Protein AF-A0A1B2EY79-F1 (afdb_monomer_lite)

Organism: NCBI:txid1882682

Secondary structure (DSSP, 8-state):
-------EE-SSTT-EE-HHHHHHHHHTT--SHHHHHHHHTTGGGSTT--HHHHHHHHHHHHHHS--------S--------

Foldseek 3Di:
DPPPQVWDDDLEPQFTARVQVVVQCVVVVHRYLVVLVVCLVVQCVRPPRDPVRSVVSVVSSCRVPVPPPDPPPDDPPDPDDD

Structure (mmCIF, N/CA/C/O backbone):
data_AF-A0A1B2EY79-F1
#
_entry.id   AF-A0A1B2EY79-F1
#
loop_
_atom_site.group_PDB
_atom_site.id
_atom_site.type_symbol
_atom_site.label_atom_id
_atom_site.label_alt_id
_atom_site.label_comp_id
_atom_site.label_asym_id
_atom_site.label_entity_id
_atom_site.label_seq_id
_atom_site.pdbx_PDB_ins_code
_atom_site.Cartn_x
_atom_site.Cartn_y
_atom_site.Cartn_z
_atom_site.occupancy
_atom_site.B_iso_or_equiv
_atom_site.auth_seq_id
_atom_site.auth_comp_id
_atom_site.auth_asym_id
_atom_site.auth_atom_id
_atom_site.pdbx_PDB_model_num
ATOM 1 N N . MET A 1 1 ? 21.522 -9.711 -0.535 1.00 42.47 1 MET A N 1
ATOM 2 C CA . MET A 1 1 ? 20.705 -10.235 -1.651 1.00 42.47 1 MET A CA 1
ATOM 3 C C . MET A 1 1 ? 19.431 -9.413 -1.747 1.00 42.47 1 MET A C 1
ATOM 5 O O . MET A 1 1 ? 18.758 -9.303 -0.723 1.00 42.47 1 MET A O 1
ATOM 9 N N . PRO A 1 2 ? 19.112 -8.797 -2.897 1.00 46.53 2 PRO A N 1
ATOM 10 C CA . PRO A 1 2 ? 17.807 -8.184 -3.078 1.00 46.53 2 PRO A CA 1
ATOM 11 C C . PRO A 1 2 ? 16.798 -9.328 -3.156 1.00 46.53 2 PRO A C 1
ATOM 13 O O . PRO A 1 2 ? 16.903 -10.194 -4.021 1.00 46.53 2 PRO A O 1
ATOM 16 N N . ARG A 1 3 ? 15.866 -9.386 -2.204 1.00 54.56 3 ARG A N 1
ATOM 17 C CA . ARG A 1 3 ? 14.675 -10.212 -2.375 1.00 54.56 3 ARG A CA 1
ATOM 18 C C . ARG A 1 3 ? 13.882 -9.509 -3.468 1.00 54.56 3 ARG A C 1
ATOM 20 O O . ARG A 1 3 ? 13.308 -8.455 -3.214 1.00 54.56 3 ARG A O 1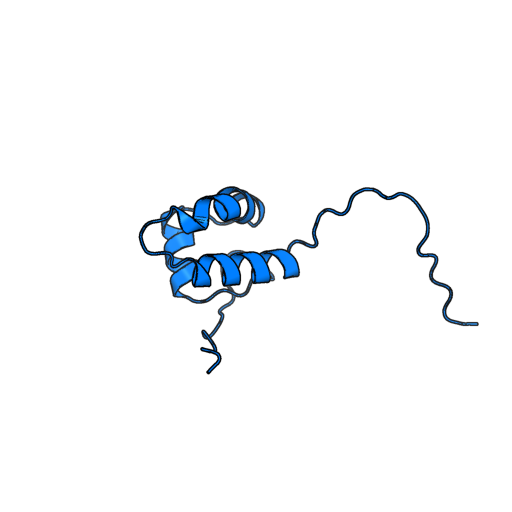
ATOM 27 N N . PHE A 1 4 ? 13.955 -10.028 -4.689 1.00 53.12 4 PHE A N 1
ATOM 28 C CA . PHE A 1 4 ? 12.995 -9.691 -5.727 1.00 53.12 4 PHE A CA 1
ATOM 29 C C . PHE A 1 4 ? 11.679 -10.276 -5.241 1.00 53.12 4 PHE A C 1
ATOM 31 O O . PHE A 1 4 ? 11.395 -11.453 -5.430 1.00 53.12 4 PHE A O 1
ATOM 38 N N . TYR A 1 5 ? 10.947 -9.497 -4.455 1.00 62.09 5 TYR A N 1
ATOM 39 C CA . TYR A 1 5 ? 9.549 -9.791 -4.247 1.00 62.09 5 TYR A CA 1
ATOM 40 C C . TYR A 1 5 ? 8.933 -9.715 -5.639 1.00 62.09 5 TYR A C 1
ATOM 42 O O . TYR A 1 5 ? 9.033 -8.662 -6.269 1.00 62.09 5 TYR A O 1
ATOM 50 N N . ASP A 1 6 ? 8.393 -10.823 -6.144 1.00 70.81 6 ASP A N 1
ATOM 51 C CA . ASP A 1 6 ? 7.615 -10.794 -7.377 1.00 70.81 6 ASP A CA 1
ATOM 52 C C . ASP A 1 6 ? 6.491 -9.783 -7.157 1.00 70.81 6 ASP A C 1
ATOM 54 O O . ASP A 1 6 ? 5.587 -10.005 -6.351 1.00 70.81 6 ASP A O 1
ATOM 58 N N . THR A 1 7 ? 6.617 -8.605 -7.765 1.00 76.06 7 THR A N 1
ATOM 59 C CA . THR A 1 7 ? 5.623 -7.548 -7.639 1.00 76.06 7 THR A CA 1
ATOM 60 C C . THR A 1 7 ? 4.514 -7.821 -8.641 1.00 76.06 7 THR A C 1
ATOM 62 O O . THR A 1 7 ? 4.755 -8.129 -9.808 1.00 76.06 7 THR A O 1
ATOM 65 N N . CYS A 1 8 ? 3.270 -7.731 -8.184 1.00 77.81 8 CYS A N 1
ATOM 66 C CA . CYS A 1 8 ? 2.100 -7.956 -9.017 1.00 77.81 8 CYS A CA 1
ATOM 67 C C . CYS A 1 8 ? 1.319 -6.655 -9.175 1.00 77.81 8 CYS A C 1
ATOM 69 O O . CYS A 1 8 ? 1.224 -5.850 -8.240 1.00 77.81 8 CYS A O 1
ATOM 71 N N . ALA A 1 9 ? 0.736 -6.472 -10.360 1.00 77.69 9 ALA A N 1
ATOM 72 C CA . ALA A 1 9 ? -0.293 -5.465 -10.563 1.00 77.69 9 ALA A CA 1
ATOM 73 C C . ALA A 1 9 ? -1.498 -5.815 -9.683 1.00 77.69 9 ALA A C 1
ATOM 75 O O . ALA A 1 9 ? -1.902 -6.977 -9.613 1.00 77.69 9 ALA A O 1
ATOM 76 N N . GLY A 1 10 ? -2.058 -4.818 -9.008 1.00 77.62 10 GLY A N 1
ATOM 77 C CA . GLY A 1 10 ? -3.252 -4.994 -8.188 1.00 77.62 10 GLY A CA 1
ATOM 78 C C . GLY A 1 10 ? -4.366 -4.023 -8.566 1.00 77.62 10 GLY A C 1
ATOM 79 O O . GLY A 1 10 ? -4.374 -3.507 -9.684 1.00 77.62 10 GLY A O 1
ATOM 80 N N . PRO A 1 11 ? -5.325 -3.769 -7.657 1.00 79.00 11 PRO A N 1
ATOM 81 C CA . PRO A 1 11 ? -6.478 -2.906 -7.923 1.00 79.00 11 PRO A CA 1
ATOM 82 C C . PRO A 1 11 ? -6.102 -1.454 -8.253 1.00 79.00 11 PRO A C 1
ATOM 84 O O . PRO A 1 11 ? -6.860 -0.768 -8.934 1.00 79.00 11 PRO A O 1
ATOM 87 N N . ILE A 1 12 ? -4.931 -0.986 -7.811 1.00 81.00 12 ILE A N 1
ATOM 88 C CA . ILE A 1 12 ? -4.433 0.355 -8.130 1.00 81.00 12 ILE A CA 1
ATOM 89 C C . ILE A 1 12 ? -3.595 0.270 -9.408 1.00 81.00 12 ILE A C 1
ATOM 91 O O . ILE A 1 12 ? -2.514 -0.319 -9.429 1.00 81.00 12 ILE A O 1
ATOM 95 N N . SER A 1 13 ? -4.099 0.875 -10.483 1.00 78.06 13 SER A N 1
ATOM 96 C CA . SER A 1 13 ? -3.408 0.906 -11.776 1.00 78.06 13 SER A CA 1
ATOM 97 C C . SER A 1 13 ? -2.067 1.637 -11.679 1.00 78.06 13 SER A C 1
ATOM 99 O O . SER A 1 13 ? -1.979 2.709 -11.087 1.00 78.06 13 SER A O 1
ATOM 101 N N . GLY A 1 14 ? -1.023 1.057 -12.276 1.00 77.94 14 GLY A N 1
ATOM 102 C CA . GLY A 1 14 ? 0.336 1.614 -12.262 1.00 77.94 14 GLY A CA 1
ATOM 103 C C . GLY A 1 14 ? 1.142 1.307 -10.997 1.00 77.94 14 GLY A C 1
ATOM 104 O O . GLY A 1 14 ? 2.336 1.594 -10.960 1.00 77.94 14 GLY A O 1
ATOM 105 N N . LEU A 1 15 ? 0.526 0.680 -9.992 1.00 83.38 15 LEU A N 1
ATOM 106 C CA . LEU A 1 15 ? 1.185 0.280 -8.758 1.00 83.38 15 LEU A CA 1
ATOM 107 C C . LEU A 1 15 ? 1.499 -1.220 -8.766 1.00 83.38 15 LEU A C 1
ATOM 109 O O . LEU A 1 15 ? 0.620 -2.060 -8.957 1.00 83.38 15 LEU A O 1
ATOM 113 N N . TYR A 1 16 ? 2.765 -1.544 -8.509 1.00 83.69 16 TYR A N 1
ATOM 114 C CA . TYR A 1 16 ? 3.262 -2.914 -8.445 1.00 83.69 16 TYR A CA 1
ATOM 115 C C . TYR A 1 16 ? 3.797 -3.181 -7.046 1.00 83.69 16 TYR A C 1
ATOM 117 O O . TYR A 1 16 ? 4.820 -2.623 -6.649 1.00 83.69 16 TYR A O 1
ATOM 125 N N . LEU A 1 17 ? 3.099 -4.037 -6.304 1.00 83.56 17 LEU A N 1
ATOM 126 C CA . LEU A 1 17 ? 3.446 -4.389 -4.931 1.00 83.56 17 LEU A CA 1
ATOM 127 C C . LEU A 1 17 ? 3.578 -5.905 -4.770 1.00 83.56 17 LEU A C 1
ATOM 129 O O . LEU A 1 17 ? 2.976 -6.663 -5.536 1.00 83.56 17 LEU A O 1
ATOM 133 N N . PRO A 1 18 ? 4.343 -6.367 -3.769 1.00 83.38 18 PRO A N 1
ATOM 134 C CA . PRO A 1 18 ? 4.359 -7.773 -3.392 1.00 83.38 18 PRO A CA 1
ATOM 135 C C . PRO A 1 18 ? 2.946 -8.276 -3.027 1.00 83.38 18 PRO A C 1
ATOM 137 O O . PRO A 1 18 ? 2.187 -7.530 -2.406 1.00 83.38 18 PRO A O 1
ATOM 140 N N . PRO A 1 19 ? 2.597 -9.546 -3.303 1.00 81.75 19 PRO A N 1
ATOM 141 C CA . PRO A 1 19 ? 1.299 -10.129 -2.948 1.00 81.75 19 PRO A CA 1
ATOM 142 C C . PRO A 1 19 ? 0.932 -9.973 -1.469 1.00 81.75 19 PRO A C 1
ATOM 144 O O . PRO A 1 19 ? -0.222 -9.732 -1.137 1.00 81.75 19 PRO A O 1
ATOM 147 N N . VAL A 1 20 ? 1.926 -10.056 -0.580 1.00 80.31 20 VAL A N 1
ATOM 148 C CA . VAL A 1 20 ? 1.734 -9.878 0.868 1.00 80.31 20 VAL A CA 1
ATOM 149 C C . VAL A 1 20 ? 1.285 -8.455 1.202 1.00 80.31 20 VAL A C 1
ATOM 151 O O . VAL A 1 20 ? 0.407 -8.272 2.037 1.00 80.31 20 VAL A O 1
ATOM 154 N N . ALA A 1 21 ? 1.836 -7.446 0.520 1.00 81.38 21 ALA A N 1
ATOM 155 C CA . ALA A 1 21 ? 1.386 -6.071 0.686 1.00 81.38 21 ALA A CA 1
ATOM 156 C C . ALA A 1 21 ? -0.061 -5.921 0.199 1.00 81.38 21 ALA A C 1
ATOM 158 O O . ALA A 1 21 ? -0.878 -5.337 0.902 1.00 81.38 21 ALA A O 1
ATOM 159 N N . TRP A 1 22 ? -0.409 -6.517 -0.948 1.00 85.06 22 TRP A N 1
ATOM 160 C CA . TRP A 1 22 ? -1.789 -6.513 -1.440 1.00 85.06 22 TRP A CA 1
ATOM 161 C C . TRP A 1 22 ? -2.784 -7.157 -0.471 1.00 85.06 22 TRP A C 1
ATOM 163 O O . TRP A 1 22 ? -3.880 -6.624 -0.314 1.00 85.06 22 TRP A O 1
ATOM 173 N N . ASP A 1 23 ? -2.410 -8.245 0.205 1.00 84.44 23 ASP A N 1
ATOM 174 C CA . ASP A 1 23 ? -3.260 -8.894 1.213 1.00 84.44 23 ASP A CA 1
ATOM 175 C C . ASP A 1 23 ? -3.590 -7.939 2.369 1.00 84.44 23 ASP A C 1
ATOM 177 O O . ASP A 1 23 ? -4.750 -7.792 2.752 1.00 84.44 23 ASP A O 1
ATOM 181 N N . VAL A 1 24 ? -2.590 -7.210 2.873 1.00 82.69 24 VAL A N 1
ATOM 182 C CA . VAL A 1 24 ? -2.806 -6.238 3.953 1.00 82.69 24 VAL A CA 1
ATOM 183 C C . VAL A 1 24 ? -3.660 -5.058 3.490 1.00 82.69 24 VAL A C 1
ATOM 185 O O . VAL A 1 24 ? -4.584 -4.657 4.195 1.00 82.69 24 VAL A O 1
ATOM 188 N N . LEU A 1 25 ? -3.428 -4.548 2.278 1.00 82.81 25 LEU A N 1
ATOM 189 C CA . LEU A 1 25 ? -4.260 -3.483 1.709 1.00 82.81 25 LEU A CA 1
ATOM 190 C C . LEU A 1 25 ? -5.719 -3.920 1.539 1.00 82.81 25 LEU A C 1
ATOM 192 O O . LEU A 1 25 ? -6.630 -3.135 1.803 1.00 82.81 25 LEU A O 1
ATOM 196 N N . GLN A 1 26 ? -5.957 -5.176 1.152 1.00 84.06 26 GLN A N 1
ATOM 197 C CA . GLN A 1 26 ? -7.309 -5.727 1.076 1.00 84.06 26 GLN A CA 1
ATOM 198 C C . GLN A 1 26 ? -7.974 -5.833 2.451 1.00 84.06 26 GLN A C 1
ATOM 200 O O . GLN A 1 26 ? -9.163 -5.524 2.561 1.00 84.06 26 GLN A O 1
ATOM 205 N N . ARG A 1 27 ? -7.232 -6.217 3.499 1.00 84.38 27 ARG A N 1
ATOM 206 C CA . ARG A 1 27 ? -7.747 -6.246 4.883 1.00 84.38 27 ARG A CA 1
ATOM 207 C C . ARG A 1 27 ? -8.179 -4.860 5.355 1.00 84.38 27 ARG A C 1
ATOM 209 O O . ARG A 1 27 ? -9.271 -4.722 5.900 1.00 84.38 27 ARG A O 1
ATOM 216 N N . GLU A 1 28 ? -7.381 -3.846 5.036 1.00 81.94 28 GLU A N 1
ATOM 217 C CA . GLU A 1 28 ? -7.676 -2.436 5.321 1.00 81.94 28 GLU A CA 1
ATOM 218 C C . GLU A 1 28 ? -8.708 -1.822 4.350 1.00 81.94 28 GLU A C 1
ATOM 220 O O . GLU A 1 28 ? -9.061 -0.650 4.465 1.00 81.94 28 GLU A O 1
ATOM 225 N N . LYS A 1 29 ? -9.241 -2.614 3.404 1.00 83.75 29 LYS A N 1
ATOM 226 C CA . LYS A 1 29 ? -10.220 -2.208 2.375 1.00 83.75 29 LYS A CA 1
ATOM 227 C C . LYS A 1 29 ? -9.749 -1.063 1.475 1.00 83.75 29 LYS A C 1
ATOM 229 O O . LYS A 1 29 ? -10.564 -0.302 0.951 1.00 83.75 29 LYS A O 1
ATOM 234 N N . ILE A 1 30 ? -8.447 -0.977 1.242 1.00 83.25 30 ILE A N 1
ATOM 235 C CA . ILE A 1 30 ? -7.841 0.049 0.401 1.00 83.25 30 ILE A CA 1
ATOM 236 C C . ILE A 1 30 ? -7.906 -0.381 -1.052 1.00 83.25 30 ILE A C 1
ATOM 238 O O . ILE A 1 30 ? 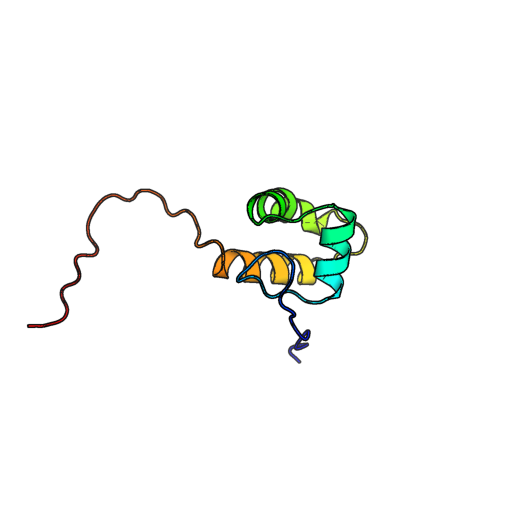-7.387 -1.429 -1.439 1.00 83.25 30 ILE A O 1
ATOM 242 N N . GLN A 1 31 ? -8.533 0.455 -1.870 1.00 81.50 31 GLN A N 1
ATOM 243 C CA . GLN A 1 31 ? -8.692 0.195 -3.305 1.00 81.50 31 GLN A CA 1
ATOM 244 C C . GLN A 1 31 ? -8.192 1.346 -4.175 1.00 81.50 31 GLN A C 1
ATOM 246 O O . GLN A 1 31 ? -8.114 1.208 -5.393 1.00 81.50 31 GLN A O 1
ATOM 251 N N . THR A 1 32 ? -7.847 2.479 -3.565 1.00 83.62 32 THR A N 1
ATOM 252 C CA . THR A 1 32 ? -7.457 3.697 -4.279 1.00 83.62 32 THR A CA 1
ATOM 253 C C . THR A 1 32 ? -6.085 4.178 -3.833 1.00 83.62 32 THR A C 1
ATOM 255 O O . THR A 1 32 ? -5.646 3.915 -2.714 1.00 83.62 32 THR A O 1
ATOM 258 N N . LEU A 1 33 ? -5.410 4.905 -4.726 1.00 81.81 33 LEU A N 1
ATOM 259 C CA . LEU A 1 33 ? -4.100 5.489 -4.450 1.00 81.81 33 LEU A CA 1
ATOM 260 C C . LEU A 1 33 ? -4.151 6.470 -3.269 1.00 81.81 33 LEU A C 1
ATOM 262 O O . LEU A 1 33 ? -3.248 6.468 -2.447 1.00 81.81 33 LEU A O 1
ATOM 266 N N . GLU A 1 34 ? -5.217 7.265 -3.152 1.00 81.88 34 GLU A N 1
ATOM 267 C CA . GLU A 1 34 ? -5.390 8.237 -2.063 1.00 81.88 34 GLU A CA 1
ATOM 268 C C . GLU A 1 34 ? -5.482 7.557 -0.694 1.00 81.88 34 GLU A C 1
ATOM 270 O O . GLU A 1 34 ? -4.779 7.946 0.231 1.00 81.88 34 GLU A O 1
ATOM 275 N N . GLN A 1 35 ? -6.282 6.492 -0.586 1.00 84.00 35 GLN A N 1
ATOM 276 C CA . GLN A 1 35 ? -6.372 5.687 0.636 1.00 84.00 35 GLN A CA 1
ATOM 277 C C . GLN A 1 35 ? -5.037 5.017 0.970 1.00 84.00 35 GLN A C 1
ATOM 279 O O . GLN A 1 35 ? -4.661 4.931 2.133 1.00 84.00 35 GLN A O 1
ATOM 284 N N . LEU A 1 36 ? -4.308 4.556 -0.051 1.00 84.12 36 LEU A N 1
ATOM 285 C CA . LEU A 1 36 ? -2.992 3.966 0.144 1.00 84.12 36 LEU A CA 1
ATOM 286 C C . LEU A 1 36 ? -1.974 4.989 0.664 1.00 84.12 36 LEU A C 1
ATOM 288 O O . LEU A 1 36 ? -1.160 4.640 1.510 1.00 84.12 36 LEU A O 1
ATOM 292 N N . VAL A 1 37 ? -2.015 6.232 0.177 1.00 82.75 37 VAL A N 1
ATOM 293 C CA . VAL A 1 37 ? -1.167 7.323 0.682 1.00 82.75 37 VAL A CA 1
ATOM 294 C C . VAL A 1 37 ? -1.536 7.669 2.124 1.00 82.75 37 VAL A C 1
ATOM 296 O O . VAL A 1 37 ? -0.639 7.791 2.949 1.00 82.75 37 VAL A O 1
ATOM 299 N N . ASP A 1 38 ? -2.827 7.746 2.450 1.00 84.31 38 ASP A N 1
ATOM 300 C CA . ASP A 1 38 ? -3.304 8.068 3.804 1.00 84.31 38 ASP A CA 1
ATOM 301 C C . ASP A 1 38 ? -2.837 7.042 4.852 1.00 84.31 38 ASP A C 1
ATOM 303 O O . ASP A 1 38 ? -2.441 7.393 5.965 1.00 84.31 38 ASP A O 1
ATOM 307 N N . ILE A 1 39 ? -2.798 5.759 4.478 1.00 81.19 39 ILE A N 1
ATOM 308 C CA . ILE A 1 39 ? -2.278 4.714 5.363 1.00 81.19 39 ILE A CA 1
ATOM 309 C C . ILE A 1 39 ? -0.766 4.496 5.243 1.00 81.19 39 ILE A C 1
ATOM 311 O O . ILE A 1 39 ? -0.206 3.784 6.074 1.00 81.19 39 ILE A O 1
ATOM 315 N N . ALA A 1 40 ? -0.084 5.078 4.250 1.00 79.88 40 ALA A N 1
ATOM 316 C CA . ALA A 1 40 ? 1.363 4.925 4.067 1.00 79.88 40 ALA A CA 1
ATOM 317 C C . ALA A 1 40 ? 2.162 5.436 5.263 1.00 79.88 40 ALA A C 1
ATOM 319 O O . ALA A 1 40 ? 3.185 4.848 5.616 1.00 79.88 40 ALA A O 1
ATOM 320 N N . ASP A 1 41 ? 1.648 6.461 5.935 1.00 81.00 41 ASP A N 1
ATOM 321 C CA . ASP A 1 41 ? 2.228 6.998 7.165 1.00 81.00 41 ASP A CA 1
ATOM 322 C C . ASP A 1 41 ? 1.974 6.104 8.390 1.00 81.00 41 ASP A C 1
ATOM 324 O O . ASP A 1 41 ? 2.695 6.174 9.385 1.00 81.00 41 ASP A O 1
ATOM 328 N N . ARG A 1 42 ? 0.963 5.231 8.331 1.00 82.38 42 ARG A N 1
ATOM 329 C CA . ARG A 1 42 ? 0.572 4.322 9.424 1.00 82.38 42 ARG A CA 1
ATOM 330 C C . ARG A 1 42 ? 0.856 2.855 9.117 1.00 82.38 42 ARG A C 1
ATOM 332 O O . ARG A 1 42 ? 0.567 1.993 9.939 1.00 82.38 42 ARG A O 1
ATOM 339 N N . LEU A 1 43 ? 1.474 2.578 7.974 1.00 80.44 43 LEU A N 1
ATOM 340 C CA . LEU A 1 43 ? 1.783 1.243 7.473 1.00 80.44 43 LEU A CA 1
ATOM 341 C C . LEU A 1 43 ? 2.689 0.457 8.431 1.00 80.44 43 LEU A C 1
ATOM 343 O O . LEU A 1 43 ? 2.509 -0.741 8.610 1.00 80.44 43 LEU A O 1
ATOM 347 N N . GLU A 1 44 ? 3.597 1.151 9.119 1.00 79.31 44 GLU A N 1
ATOM 348 C CA . GLU A 1 44 ? 4.468 0.588 10.162 1.00 79.31 44 GLU A CA 1
ATOM 349 C C . GLU A 1 44 ? 3.716 0.206 11.450 1.00 79.31 44 GLU A C 1
ATOM 351 O O . GLU A 1 44 ? 4.241 -0.541 12.272 1.00 79.31 44 GLU A O 1
ATOM 356 N N . GLN A 1 45 ? 2.494 0.713 11.642 1.00 80.81 45 GLN A N 1
ATOM 357 C CA . GLN A 1 45 ? 1.630 0.381 12.781 1.00 80.81 45 GLN A CA 1
ATOM 358 C C . GLN A 1 45 ? 0.713 -0.811 12.481 1.00 80.81 45 GLN A C 1
ATOM 360 O O . GLN A 1 45 ? 0.027 -1.290 13.384 1.00 80.81 45 GLN A O 1
ATOM 365 N N . VAL A 1 46 ? 0.671 -1.280 11.229 1.00 77.38 46 VAL A N 1
ATOM 366 C CA . VAL A 1 46 ? -0.178 -2.401 10.830 1.00 77.38 46 VAL A CA 1
ATOM 367 C C . VAL A 1 46 ? 0.480 -3.712 11.241 1.00 77.38 46 VAL A C 1
ATOM 369 O O . VAL A 1 46 ? 1.602 -4.033 10.843 1.00 77.38 46 VAL A O 1
ATOM 372 N N . GLU A 1 47 ? -0.240 -4.497 12.037 1.00 72.75 47 GLU A N 1
ATOM 373 C CA . GLU A 1 47 ? 0.240 -5.784 12.525 1.00 72.75 47 GLU A CA 1
ATOM 374 C C . GLU A 1 47 ? 0.452 -6.753 11.347 1.00 72.75 47 GLU A C 1
ATOM 376 O O . GLU A 1 47 ? -0.470 -7.060 10.590 1.00 72.75 47 GLU A O 1
ATOM 381 N N . GLY A 1 48 ? 1.693 -7.214 11.166 1.00 72.50 48 GLY A N 1
ATOM 382 C CA . GLY A 1 48 ? 2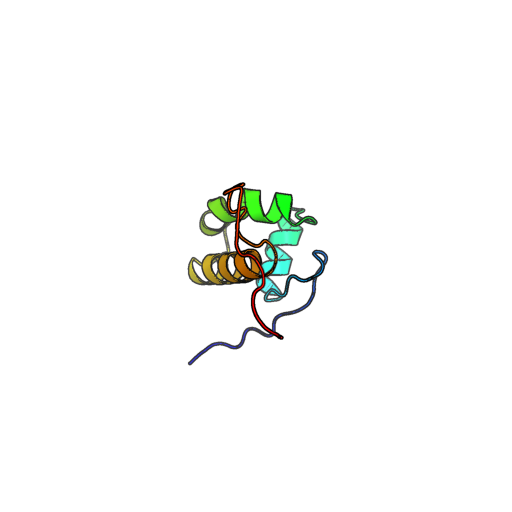.095 -8.052 10.028 1.00 72.50 48 GLY A CA 1
ATOM 383 C C . GLY A 1 48 ? 2.822 -7.310 8.903 1.00 7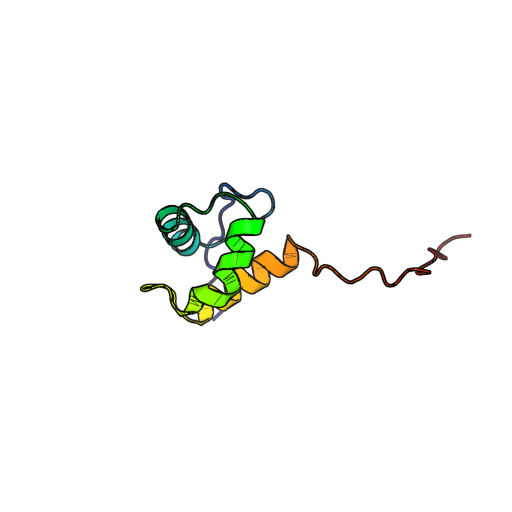2.50 48 GLY A C 1
ATOM 384 O O . GLY A 1 48 ? 3.248 -7.953 7.941 1.00 72.50 48 GLY A O 1
ATOM 385 N N . ILE A 1 49 ? 3.027 -5.994 9.026 1.00 78.19 49 ILE A N 1
ATOM 386 C CA . ILE A 1 49 ? 3.886 -5.228 8.120 1.00 78.19 49 ILE A CA 1
ATOM 387 C C . ILE A 1 49 ? 5.231 -4.944 8.773 1.00 78.19 49 ILE A C 1
ATOM 389 O O . ILE A 1 49 ? 5.347 -4.251 9.777 1.00 78.19 49 ILE A O 1
ATOM 393 N N . GLU A 1 50 ? 6.283 -5.487 8.164 1.00 80.69 50 GLU A N 1
ATOM 394 C CA . GLU A 1 50 ? 7.649 -5.154 8.543 1.00 80.69 50 GLU A CA 1
ATOM 395 C C . GLU A 1 50 ? 8.006 -3.734 8.060 1.00 80.69 50 GLU A C 1
ATOM 397 O O . GLU A 1 50 ? 7.578 -3.342 6.969 1.00 80.69 50 GLU A O 1
ATOM 402 N N . PRO A 1 51 ? 8.873 -2.991 8.777 1.00 80.06 51 PRO A N 1
ATOM 403 C CA . PRO A 1 51 ? 9.319 -1.652 8.369 1.00 80.06 51 PRO A CA 1
ATOM 404 C C . PRO A 1 51 ? 9.851 -1.617 6.931 1.00 80.06 51 PRO A C 1
ATOM 406 O O . PRO A 1 51 ? 9.552 -0.721 6.147 1.00 80.06 51 PRO A O 1
ATOM 409 N N . ARG A 1 52 ? 10.562 -2.679 6.540 1.00 80.44 52 ARG A N 1
ATOM 410 C CA . ARG A 1 52 ? 11.082 -2.857 5.183 1.00 80.44 52 ARG A CA 1
ATOM 411 C C . ARG A 1 52 ? 9.978 -2.972 4.125 1.00 80.44 52 ARG A C 1
ATOM 413 O O . ARG A 1 52 ? 10.164 -2.548 2.991 1.00 80.44 52 ARG A O 1
ATOM 420 N N . MET A 1 53 ? 8.837 -3.567 4.464 1.00 80.31 53 MET A N 1
ATOM 421 C CA . MET A 1 53 ? 7.697 -3.669 3.550 1.00 80.31 53 MET A CA 1
ATOM 422 C C . MET A 1 53 ? 6.970 -2.326 3.424 1.00 80.31 53 MET A C 1
ATOM 424 O O . MET A 1 53 ? 6.565 -1.965 2.320 1.00 80.31 53 MET A O 1
ATOM 428 N N . ALA A 1 54 ? 6.892 -1.549 4.510 1.00 83.62 54 ALA A N 1
ATOM 429 C CA . ALA A 1 54 ? 6.406 -0.170 4.466 1.00 83.62 54 ALA A CA 1
ATOM 430 C C . ALA A 1 54 ? 7.292 0.724 3.575 1.00 83.62 54 ALA A C 1
ATOM 432 O O . ALA A 1 54 ? 6.776 1.522 2.794 1.00 83.62 54 ALA A O 1
ATOM 433 N N . GLU A 1 55 ? 8.619 0.563 3.623 1.00 83.12 55 GLU A N 1
ATOM 434 C CA . GLU A 1 55 ? 9.547 1.234 2.697 1.00 83.12 55 GLU A CA 1
ATOM 435 C C . GLU A 1 55 ? 9.273 0.876 1.231 1.00 83.12 55 GLU A C 1
ATOM 437 O O . GLU A 1 55 ? 9.143 1.776 0.407 1.00 83.12 55 GLU A O 1
ATOM 442 N N . VAL A 1 56 ? 9.101 -0.411 0.904 1.00 82.69 56 VAL A N 1
ATOM 443 C CA . VAL A 1 56 ? 8.796 -0.848 -0.474 1.00 82.69 56 VAL A CA 1
ATOM 444 C C . VAL A 1 56 ? 7.492 -0.231 -0.984 1.00 82.69 56 VAL A C 1
ATOM 446 O O . VAL A 1 56 ? 7.426 0.201 -2.135 1.00 82.69 56 VAL A O 1
ATOM 449 N N . ILE A 1 57 ? 6.457 -0.158 -0.141 1.00 82.50 57 ILE A N 1
ATOM 450 C CA . ILE A 1 57 ? 5.183 0.463 -0.522 1.00 82.50 57 ILE A CA 1
ATOM 451 C C . ILE A 1 57 ? 5.358 1.971 -0.732 1.00 82.50 57 ILE A C 1
ATOM 453 O O . ILE A 1 57 ? 4.846 2.493 -1.721 1.00 82.50 57 ILE A O 1
ATOM 457 N N . ARG A 1 58 ? 6.124 2.660 0.127 1.00 82.69 58 ARG A N 1
ATOM 458 C CA . ARG A 1 58 ? 6.451 4.090 -0.031 1.00 82.69 58 ARG A CA 1
ATOM 459 C C . ARG A 1 58 ? 7.252 4.371 -1.302 1.00 82.69 58 ARG A C 1
ATOM 461 O O . ARG A 1 58 ? 6.937 5.320 -2.013 1.00 82.69 58 ARG A O 1
ATOM 468 N N . GLU A 1 59 ? 8.236 3.540 -1.633 1.00 82.75 59 GLU A N 1
ATOM 469 C CA . GLU A 1 59 ? 8.995 3.667 -2.884 1.00 82.75 59 GLU A CA 1
ATOM 470 C C . GLU A 1 59 ? 8.117 3.429 -4.113 1.00 82.75 59 GLU A C 1
ATOM 472 O O . GLU A 1 59 ? 8.216 4.161 -5.098 1.00 82.75 59 GLU A O 1
ATOM 477 N N . ALA A 1 60 ? 7.254 2.410 -4.071 1.00 81.88 60 ALA A N 1
ATOM 478 C CA . ALA A 1 60 ? 6.316 2.144 -5.151 1.00 81.88 60 ALA A CA 1
ATOM 479 C C . ALA A 1 60 ? 5.344 3.319 -5.312 1.00 81.88 60 ALA A C 1
ATOM 481 O O . ALA A 1 60 ? 5.192 3.821 -6.421 1.00 81.88 60 ALA A O 1
ATOM 482 N N . LEU A 1 61 ? 4.772 3.818 -4.212 1.00 81.62 61 LEU A N 1
ATOM 483 C CA . LEU A 1 61 ? 3.931 5.014 -4.182 1.00 81.62 61 LEU A CA 1
ATOM 484 C C . LEU A 1 61 ? 4.633 6.226 -4.788 1.00 81.62 61 LEU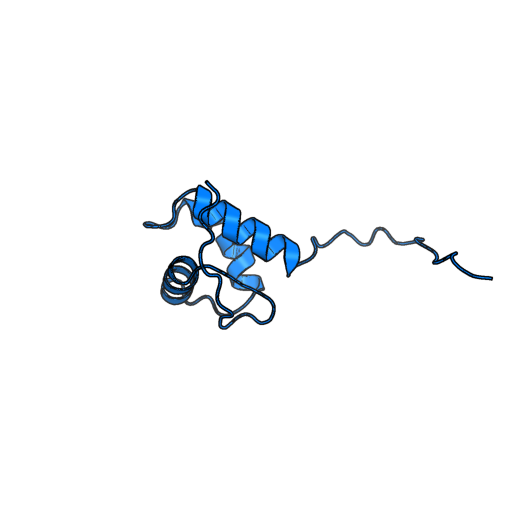 A C 1
ATOM 486 O O . LEU A 1 61 ? 4.053 6.845 -5.667 1.00 81.62 61 LEU A O 1
ATOM 490 N N . ALA A 1 62 ? 5.875 6.521 -4.402 1.00 80.56 62 ALA A N 1
ATOM 491 C CA . ALA A 1 62 ? 6.638 7.651 -4.939 1.00 80.56 62 ALA A CA 1
ATOM 492 C C . ALA A 1 62 ? 6.881 7.560 -6.459 1.00 80.56 62 ALA A C 1
ATOM 494 O O . ALA A 1 62 ? 7.135 8.571 -7.112 1.00 80.56 62 ALA A O 1
ATOM 495 N N . ARG A 1 63 ? 6.804 6.354 -7.043 1.00 75.56 63 ARG A N 1
ATOM 496 C CA . ARG A 1 63 ?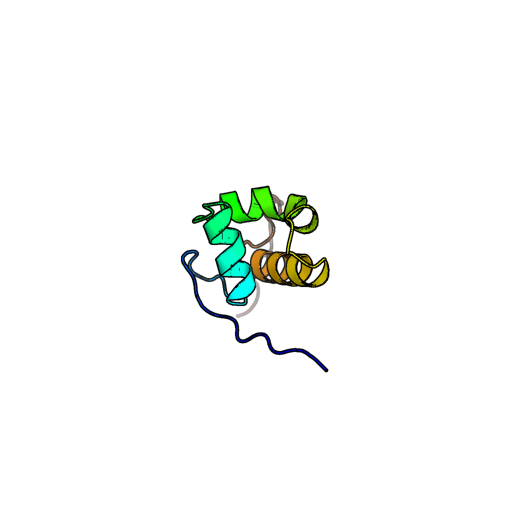 6.889 6.150 -8.498 1.00 75.56 63 ARG A CA 1
ATOM 497 C C . ARG A 1 63 ? 5.563 6.403 -9.217 1.00 75.56 63 ARG A C 1
ATOM 499 O O . ARG A 1 63 ? 5.600 6.807 -10.374 1.00 75.56 63 ARG A O 1
ATOM 506 N N . VAL A 1 64 ? 4.418 6.124 -8.582 1.00 73.88 64 VAL A N 1
ATOM 507 C CA . VAL A 1 64 ? 3.083 6.238 -9.219 1.00 73.88 64 VAL A CA 1
ATOM 508 C C . VAL A 1 64 ? 2.393 7.555 -8.890 1.00 73.88 64 VAL A C 1
ATOM 510 O O . VAL A 1 64 ? 1.775 8.170 -9.753 1.00 73.88 64 VAL A O 1
ATOM 513 N N . ALA A 1 65 ? 2.497 7.978 -7.636 1.00 67.19 65 ALA A N 1
ATOM 514 C CA . ALA A 1 65 ? 2.210 9.322 -7.193 1.00 67.19 65 ALA A CA 1
ATOM 515 C C . ALA A 1 65 ? 3.537 10.083 -7.276 1.00 67.19 65 ALA A C 1
ATOM 517 O O . ALA A 1 65 ? 4.325 9.995 -6.329 1.00 67.19 65 ALA A O 1
ATOM 518 N N . PRO A 1 66 ? 3.828 10.814 -8.374 1.00 57.97 66 PRO A N 1
ATOM 519 C CA . PRO A 1 66 ? 4.873 11.818 -8.285 1.00 57.97 66 PRO A CA 1
ATOM 520 C C . PRO A 1 66 ? 4.558 12.661 -7.045 1.00 57.97 66 PRO A C 1
ATOM 522 O O . PRO A 1 66 ? 3.369 12.937 -6.799 1.00 57.97 66 PRO A O 1
ATOM 525 N N . PRO A 1 67 ? 5.563 13.020 -6.223 1.00 48.84 67 PRO A N 1
ATOM 526 C CA . PRO A 1 67 ? 5.324 13.965 -5.151 1.00 48.84 67 PRO A CA 1
ATOM 527 C C . PRO A 1 67 ? 4.554 15.117 -5.783 1.00 48.84 67 PRO A C 1
ATOM 529 O O . PRO A 1 67 ? 4.903 15.583 -6.869 1.00 48.84 67 PRO A O 1
ATOM 532 N N . LYS A 1 68 ? 3.453 15.530 -5.154 1.00 46.06 68 LYS A N 1
ATOM 533 C CA . LYS A 1 68 ? 2.898 16.849 -5.427 1.00 46.06 68 LYS A CA 1
ATOM 534 C C . LYS A 1 68 ? 3.982 17.849 -5.006 1.00 46.06 68 LYS A C 1
ATOM 536 O O . LYS A 1 68 ? 3.877 18.466 -3.954 1.00 46.06 68 LYS A O 1
ATOM 541 N N . GLU A 1 69 ? 5.035 17.997 -5.806 1.00 45.62 69 GLU A N 1
ATOM 542 C CA . GLU A 1 69 ? 5.618 19.293 -6.078 1.00 45.62 69 GLU A CA 1
ATOM 543 C C . GLU A 1 69 ? 4.429 20.087 -6.607 1.00 45.62 69 GLU A C 1
ATOM 545 O O . GLU A 1 69 ? 3.835 19.803 -7.642 1.00 45.62 69 GLU A O 1
ATOM 550 N N . GLN A 1 70 ? 3.808 20.825 -5.694 1.00 41.31 70 GLN A N 1
ATOM 551 C CA . GLN A 1 70 ? 4.147 22.220 -5.541 1.00 41.31 70 GLN A CA 1
ATOM 552 C C . GLN A 1 70 ? 4.032 22.840 -6.918 1.00 41.31 70 GLN A C 1
ATOM 554 O O . GLN A 1 70 ? 4.844 22.612 -7.810 1.00 41.31 70 GLN A O 1
ATOM 559 N N . ILE A 1 71 ? 3.002 23.656 -7.058 1.00 44.66 71 ILE A N 1
ATOM 560 C CA . ILE A 1 71 ? 3.001 24.753 -8.002 1.00 44.66 71 ILE A CA 1
ATOM 561 C C . ILE A 1 71 ? 4.215 25.623 -7.619 1.00 44.66 71 ILE A C 1
ATOM 563 O O . ILE A 1 71 ? 4.078 26.657 -6.979 1.00 44.66 71 ILE A O 1
ATOM 567 N N . VAL A 1 72 ? 5.428 25.187 -7.953 1.00 44.47 72 VAL A N 1
ATOM 568 C CA . VAL A 1 72 ? 6.463 26.098 -8.397 1.00 44.47 72 VAL A CA 1
ATOM 569 C C . VAL A 1 72 ? 6.015 26.397 -9.810 1.00 44.47 72 VAL A C 1
ATOM 571 O O . VAL A 1 72 ? 6.299 25.675 -10.765 1.00 44.47 72 VAL A O 1
ATOM 574 N N . GLY A 1 73 ? 5.143 27.400 -9.888 1.00 43.94 73 GLY A N 1
ATOM 575 C CA . GLY A 1 73 ? 4.904 28.080 -11.135 1.00 43.94 73 GLY A CA 1
ATOM 576 C C . GLY A 1 73 ? 6.252 28.417 -11.759 1.00 43.94 73 GLY A C 1
ATOM 577 O O . GLY A 1 73 ? 7.187 28.820 -11.074 1.00 43.94 73 GLY A O 1
ATOM 578 N N . GLU A 1 74 ? 6.275 28.242 -13.070 1.00 49.69 74 GLU A N 1
ATOM 579 C CA . GLU A 1 74 ? 7.260 28.765 -14.002 1.00 49.69 74 GLU A CA 1
ATOM 580 C C . GLU A 1 74 ? 8.552 27.969 -14.217 1.00 49.69 74 GLU A C 1
ATOM 582 O O . GLU A 1 74 ? 9.449 27.853 -13.392 1.00 49.69 74 GLU A O 1
ATOM 587 N N . MET A 1 75 ? 8.653 27.574 -15.488 1.00 48.38 75 MET A N 1
ATOM 588 C CA . MET A 1 75 ? 9.882 27.495 -16.263 1.00 48.38 75 MET A CA 1
ATOM 589 C C . MET A 1 75 ? 10.826 26.338 -15.951 1.00 48.38 75 MET A C 1
ATOM 591 O O . MET A 1 75 ? 11.968 26.518 -15.549 1.00 48.38 75 MET A O 1
ATOM 595 N N . LEU A 1 76 ? 10.437 25.157 -16.427 1.00 44.91 76 LEU A N 1
ATOM 596 C CA . LEU A 1 76 ? 11.369 24.381 -17.247 1.00 44.91 76 LEU A CA 1
ATOM 597 C C . LEU A 1 76 ? 10.853 24.378 -18.679 1.00 44.91 76 LEU A C 1
ATOM 599 O O . LEU A 1 76 ? 10.244 23.437 -19.181 1.00 44.91 76 LEU A O 1
ATOM 603 N N . GLN A 1 77 ? 11.076 25.536 -19.298 1.00 45.97 77 GLN A N 1
ATOM 604 C CA . GLN A 1 77 ? 11.024 25.736 -20.730 1.00 45.97 77 GLN A CA 1
ATOM 605 C C . GLN A 1 77 ? 11.911 24.671 -21.374 1.00 45.97 77 GLN A C 1
ATOM 607 O O . GLN A 1 77 ? 13.128 24.639 -21.187 1.00 45.97 77 GLN A O 1
ATOM 612 N N . ALA A 1 78 ? 11.259 23.774 -22.105 1.00 49.28 78 ALA A N 1
ATOM 613 C CA . ALA A 1 78 ? 11.898 22.913 -23.069 1.00 49.28 78 ALA A CA 1
ATOM 614 C C . ALA A 1 78 ? 12.682 23.795 -24.048 1.00 49.28 78 ALA A C 1
ATOM 616 O O . ALA A 1 78 ? 12.105 24.422 -24.932 1.00 49.28 78 ALA A O 1
ATOM 617 N N . THR A 1 79 ? 13.998 23.837 -23.878 1.00 50.06 79 THR A N 1
ATOM 618 C CA . THR A 1 79 ? 14.912 24.283 -24.925 1.00 50.06 79 THR A CA 1
ATOM 619 C C . THR A 1 79 ? 15.877 23.146 -25.195 1.00 50.06 79 THR A C 1
ATOM 621 O O . THR A 1 79 ? 17.040 23.175 -24.808 1.00 50.06 79 THR A O 1
ATOM 624 N N . TRP A 1 80 ? 15.359 22.119 -25.859 1.00 48.22 80 TRP A N 1
ATOM 625 C CA . TRP A 1 80 ? 16.178 21.279 -26.716 1.00 48.22 80 TRP A CA 1
ATOM 626 C C . TRP A 1 80 ? 15.518 21.251 -28.094 1.00 48.22 80 TRP A C 1
ATOM 628 O O . TRP A 1 80 ? 14.338 20.928 -28.207 1.00 48.22 80 TRP A O 1
ATOM 638 N N . CYS A 1 81 ? 16.333 21.599 -29.095 1.00 42.62 81 CYS A N 1
ATOM 639 C CA . CYS A 1 81 ? 16.110 21.566 -30.546 1.00 42.62 81 CYS A CA 1
ATOM 640 C C . CYS A 1 81 ? 15.387 22.771 -31.179 1.00 42.62 81 CYS A C 1
ATOM 642 O O . CYS A 1 81 ? 14.171 22.760 -31.343 1.00 42.62 81 CYS A O 1
ATOM 644 N N . ALA A 1 82 ? 16.154 23.757 -31.658 1.00 45.69 82 ALA A N 1
ATOM 645 C CA . ALA A 1 82 ? 16.628 23.817 -33.053 1.00 45.69 82 ALA A CA 1
ATOM 646 C C . ALA A 1 82 ? 17.664 24.940 -33.223 1.00 45.69 82 ALA A C 1
ATOM 648 O O . ALA A 1 82 ? 17.417 26.046 -32.695 1.00 45.69 82 ALA A O 1
#

Radius of gyration: 16.04 Å; chains: 1; bounding box: 31×40×46 Å

Sequence (82 aa):
MPRFYDTCAGPISGLYLPPVAWDVLQREKIQTLEQLVDIADRLEQVEGIEPRMAEVIREALARVAPPKEQIVGEMLQATWCA

pLDDT: mean 71.85, std 14.98, range [41.31, 85.06]